Protein AF-A0A3D1P5U4-F1 (afdb_monomer_lite)

Radius of gyration: 12.39 Å; chains: 1; bounding box: 24×27×29 Å

Structure (mmCIF, N/CA/C/O backbone):
data_AF-A0A3D1P5U4-F1
#
_entry.id   AF-A0A3D1P5U4-F1
#
loop_
_atom_site.group_PDB
_atom_site.id
_atom_site.type_symbol
_atom_site.label_atom_id
_atom_site.label_alt_id
_atom_site.label_comp_id
_atom_site.label_asym_id
_atom_site.label_entity_id
_atom_site.label_seq_id
_atom_site.pdbx_PDB_ins_code
_atom_site.Cartn_x
_atom_site.Cartn_y
_atom_site.Cartn_z
_atom_site.occupancy
_atom_site.B_iso_or_equiv
_atom_site.auth_seq_id
_atom_site.auth_comp_id
_atom_site.auth_asym_id
_atom_site.auth_atom_id
_atom_site.pdbx_PDB_model_num
ATOM 1 N N . MET A 1 1 ? 10.233 -4.095 -4.254 1.00 89.88 1 MET A N 1
ATOM 2 C CA . MET A 1 1 ? 9.317 -5.245 -4.109 1.00 89.88 1 MET A CA 1
ATOM 3 C C . MET A 1 1 ? 8.102 -4.763 -3.338 1.00 89.88 1 MET A C 1
ATOM 5 O O . MET A 1 1 ? 8.279 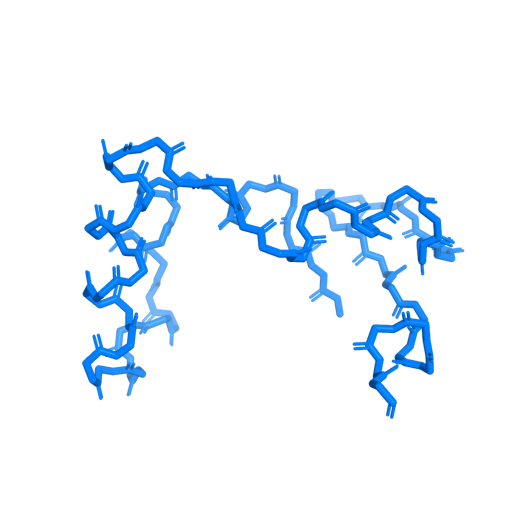-3.995 -2.401 1.00 89.88 1 MET A O 1
ATOM 9 N N . LEU A 1 2 ? 6.906 -5.146 -3.763 1.00 93.56 2 LEU A N 1
ATOM 10 C CA . LEU A 1 2 ? 5.626 -4.756 -3.179 1.00 93.56 2 LEU A CA 1
ATOM 11 C C . LEU A 1 2 ? 4.854 -6.025 -2.812 1.00 93.56 2 LEU A C 1
ATOM 13 O O . LEU A 1 2 ? 4.733 -6.911 -3.652 1.00 93.56 2 LEU A O 1
ATOM 17 N N . ASP A 1 3 ? 4.337 -6.112 -1.589 1.00 94.94 3 ASP A N 1
ATOM 18 C CA . ASP A 1 3 ? 3.402 -7.173 -1.199 1.00 94.94 3 ASP A CA 1
ATOM 19 C C . ASP A 1 3 ? 2.021 -6.893 -1.811 1.00 94.94 3 ASP A C 1
ATOM 21 O O . ASP A 1 3 ? 1.533 -5.759 -1.759 1.00 94.94 3 ASP A O 1
ATOM 25 N N . LYS A 1 4 ? 1.374 -7.907 -2.390 1.00 93.25 4 LYS A N 1
ATOM 26 C CA . LYS A 1 4 ? 0.042 -7.764 -2.998 1.00 93.25 4 LYS A CA 1
ATOM 27 C C . LYS A 1 4 ? -1.042 -7.374 -1.987 1.00 93.25 4 LYS A C 1
ATOM 29 O O . LYS A 1 4 ? -2.042 -6.780 -2.384 1.00 93.25 4 LYS A O 1
ATOM 34 N N . ALA A 1 5 ? -0.845 -7.656 -0.700 1.00 93.94 5 ALA A N 1
ATOM 35 C CA . ALA A 1 5 ? -1.766 -7.283 0.373 1.00 93.94 5 ALA A CA 1
ATOM 36 C C . ALA A 1 5 ? -1.511 -5.873 0.953 1.00 93.94 5 ALA A C 1
ATOM 38 O O . ALA A 1 5 ? -2.258 -5.429 1.830 1.00 93.94 5 ALA A O 1
ATOM 39 N N . ALA A 1 6 ? -0.498 -5.146 0.457 1.00 93.50 6 ALA A N 1
ATOM 40 C CA . ALA A 1 6 ? 0.012 -3.910 1.062 1.00 93.50 6 ALA A CA 1
ATOM 41 C C . ALA A 1 6 ? -0.996 -2.755 1.191 1.00 93.50 6 ALA A C 1
ATOM 43 O O . ALA A 1 6 ? -0.752 -1.818 1.948 1.00 93.50 6 ALA A O 1
ATOM 44 N N . PHE A 1 7 ? -2.112 -2.796 0.461 1.00 94.94 7 PHE A N 1
ATOM 45 C CA . PHE A 1 7 ? -3.091 -1.705 0.386 1.00 94.94 7 PHE A CA 1
ATOM 46 C C . PHE A 1 7 ? -4.339 -1.928 1.249 1.00 94.94 7 PHE A C 1
ATOM 48 O O . PHE A 1 7 ? -5.393 -1.369 0.958 1.00 94.94 7 PHE A O 1
ATOM 55 N N . THR A 1 8 ? -4.233 -2.738 2.303 1.00 96.38 8 THR A N 1
ATOM 56 C CA . THR A 1 8 ? -5.323 -2.961 3.263 1.00 96.38 8 THR A CA 1
ATOM 57 C C . THR A 1 8 ? -4.970 -2.378 4.633 1.00 96.38 8 THR A C 1
ATOM 59 O O . THR A 1 8 ? -3.807 -2.468 5.046 1.00 96.38 8 THR A O 1
ATOM 62 N N . PRO A 1 9 ? -5.937 -1.785 5.362 1.00 96.44 9 PRO A N 1
ATOM 63 C CA . PRO A 1 9 ? -5.711 -1.346 6.738 1.00 96.44 9 PRO A CA 1
ATOM 64 C C . PRO A 1 9 ? -5.156 -2.470 7.621 1.00 96.44 9 PRO A C 1
ATOM 66 O O . PRO A 1 9 ? -4.238 -2.244 8.408 1.00 96.44 9 PRO A O 1
ATOM 69 N N . GLU A 1 10 ? -5.674 -3.689 7.457 1.00 96.88 10 GLU A N 1
ATOM 70 C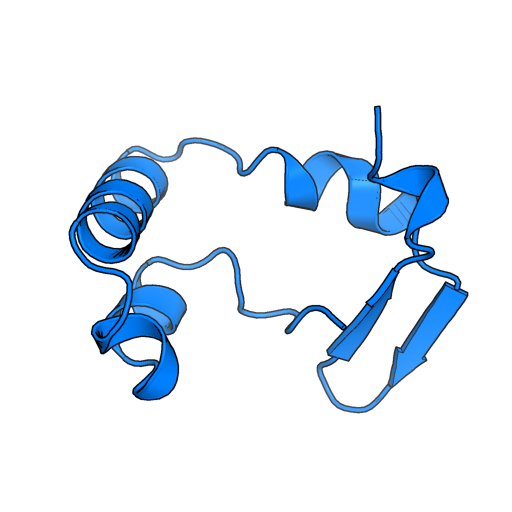 CA . GLU A 1 10 ? -5.318 -4.860 8.257 1.00 96.88 10 GLU A CA 1
ATOM 71 C C . GLU A 1 10 ? -3.863 -5.273 8.037 1.00 96.88 10 GLU A C 1
ATOM 73 O O . GLU A 1 10 ? -3.167 -5.590 9.005 1.00 96.88 10 GLU A O 1
ATOM 78 N N . TYR A 1 11 ? -3.380 -5.243 6.792 1.00 96.25 11 TYR A N 1
ATOM 79 C CA . TYR A 1 11 ? -1.978 -5.522 6.498 1.00 96.25 11 TYR A CA 1
ATOM 80 C C . TYR A 1 11 ? -1.074 -4.478 7.148 1.00 96.25 11 TYR A C 1
ATOM 82 O O . TYR A 1 11 ? -0.133 -4.835 7.855 1.00 96.25 11 TYR A O 1
ATOM 90 N N . VAL A 1 12 ? -1.373 -3.188 6.961 1.00 96.00 12 VAL A N 1
ATOM 91 C CA . VAL A 1 12 ? -0.531 -2.103 7.487 1.00 96.00 12 VAL A CA 1
ATOM 92 C C . VAL A 1 12 ? -0.496 -2.115 9.020 1.00 96.00 12 VAL A C 1
ATOM 94 O O . VAL A 1 12 ? 0.571 -1.932 9.606 1.00 96.00 12 VAL A O 1
ATOM 97 N N . ALA A 1 13 ? -1.629 -2.391 9.670 1.00 96.19 13 ALA A N 1
ATOM 98 C CA . ALA A 1 13 ? -1.737 -2.442 11.126 1.00 96.19 13 ALA A CA 1
ATOM 99 C C . ALA A 1 13 ? -0.995 -3.634 11.754 1.00 96.19 13 ALA A C 1
ATOM 101 O O . ALA A 1 13 ? -0.384 -3.489 12.815 1.00 96.19 13 ALA A O 1
ATOM 102 N N . ASN A 1 14 ? -1.035 -4.805 11.111 1.00 95.94 14 ASN A N 1
ATOM 103 C CA . ASN A 1 14 ? -0.458 -6.033 11.667 1.00 95.94 14 ASN A CA 1
ATOM 104 C C . ASN A 1 14 ? 0.990 -6.284 11.233 1.00 95.94 14 ASN A C 1
ATOM 106 O O . ASN A 1 14 ? 1.654 -7.161 11.792 1.00 95.94 14 ASN A O 1
ATOM 110 N N . ASN A 1 15 ? 1.511 -5.527 10.263 1.00 94.88 1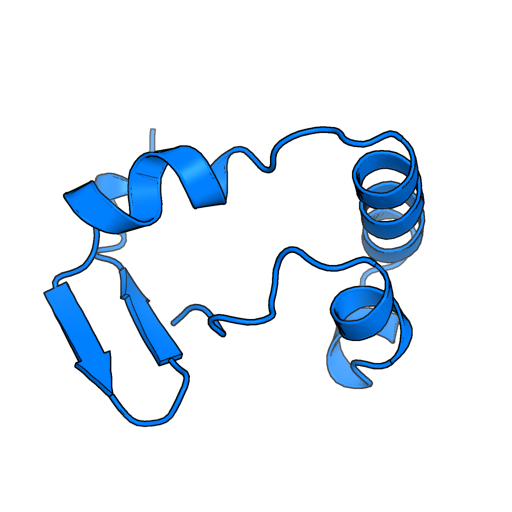5 ASN A N 1
ATOM 111 C CA . ASN A 1 15 ? 2.864 -5.750 9.790 1.00 94.88 15 ASN A CA 1
ATOM 112 C C . ASN A 1 15 ? 3.915 -5.192 10.763 1.00 94.88 15 ASN A C 1
ATOM 114 O O . ASN A 1 15 ? 4.071 -3.983 10.949 1.00 94.88 15 ASN A O 1
ATOM 118 N N . SER A 1 16 ? 4.677 -6.099 11.374 1.00 94.25 16 SER A N 1
ATOM 119 C CA . SER A 1 16 ? 5.605 -5.781 12.455 1.00 94.25 16 SER A CA 1
ATOM 120 C C . SER A 1 16 ? 6.694 -4.791 12.048 1.00 94.25 16 SER A C 1
ATOM 122 O O . SER A 1 16 ? 7.038 -3.935 12.866 1.00 94.25 16 SER A O 1
ATOM 124 N N . TRP A 1 17 ? 7.190 -4.865 10.807 1.00 94.00 17 TRP A N 1
ATOM 125 C CA . TRP A 1 17 ? 8.244 -3.972 10.319 1.00 94.00 17 TRP A CA 1
ATOM 126 C C . TRP A 1 17 ? 7.729 -2.553 10.046 1.00 94.00 17 TRP A C 1
ATOM 128 O O . TRP A 1 17 ? 8.519 -1.616 10.116 1.00 94.00 17 TRP A O 1
ATOM 138 N N . LEU A 1 18 ? 6.425 -2.360 9.805 1.00 95.75 18 LEU A N 1
ATOM 139 C CA . LEU A 1 18 ? 5.843 -1.032 9.569 1.00 95.75 18 LEU A CA 1
ATOM 140 C C . LEU A 1 18 ? 5.709 -0.203 10.852 1.00 95.75 18 LEU A C 1
ATOM 142 O O . LEU A 1 18 ? 5.656 1.025 10.794 1.00 95.75 18 LEU A O 1
ATOM 146 N N . ARG A 1 19 ? 5.719 -0.840 12.028 1.00 93.00 19 ARG A N 1
ATOM 147 C CA . ARG A 1 19 ? 5.581 -0.148 13.322 1.00 93.00 19 ARG A CA 1
ATOM 148 C C . ARG A 1 19 ? 6.682 0.878 13.600 1.00 93.00 19 ARG A C 1
ATOM 150 O O . ARG A 1 19 ? 6.447 1.795 14.376 1.00 93.00 19 ARG A O 1
ATOM 157 N N . GLN A 1 20 ? 7.849 0.746 12.970 1.00 96.38 20 GLN A N 1
ATOM 158 C CA . GLN A 1 20 ? 8.971 1.671 13.163 1.00 96.38 20 GLN A CA 1
ATOM 159 C C . GLN A 1 20 ? 8.819 3.005 12.408 1.00 96.38 20 GLN A C 1
ATOM 161 O O . GLN A 1 20 ? 9.517 3.957 12.734 1.00 96.38 20 GLN A O 1
ATOM 166 N N . TYR A 1 21 ? 7.912 3.101 11.428 1.00 96.06 21 TYR A N 1
ATOM 167 C CA . TYR A 1 21 ? 7.747 4.295 10.582 1.00 96.06 21 TYR A CA 1
ATOM 168 C C . TYR A 1 21 ? 6.628 5.222 11.069 1.00 96.06 21 TYR A C 1
ATOM 170 O O . TYR A 1 21 ? 5.898 5.808 10.272 1.00 96.06 21 TYR A O 1
ATOM 178 N N . GLN A 1 22 ? 6.451 5.348 12.384 1.00 95.19 22 GLN A N 1
ATOM 179 C CA . GLN A 1 22 ? 5.497 6.317 12.923 1.00 95.19 22 GLN A CA 1
ATOM 180 C C . GLN A 1 22 ? 6.003 7.757 12.718 1.00 95.19 22 GLN A C 1
ATOM 182 O O . GLN A 1 22 ? 7.207 7.989 12.836 1.00 95.19 22 GLN A O 1
ATOM 187 N N . PRO A 1 23 ? 5.111 8.724 12.415 1.00 96.94 23 PRO A N 1
ATOM 188 C CA . PRO A 1 23 ? 3.641 8.614 12.384 1.00 96.94 23 PRO A CA 1
ATOM 189 C C . PRO A 1 23 ? 3.048 8.117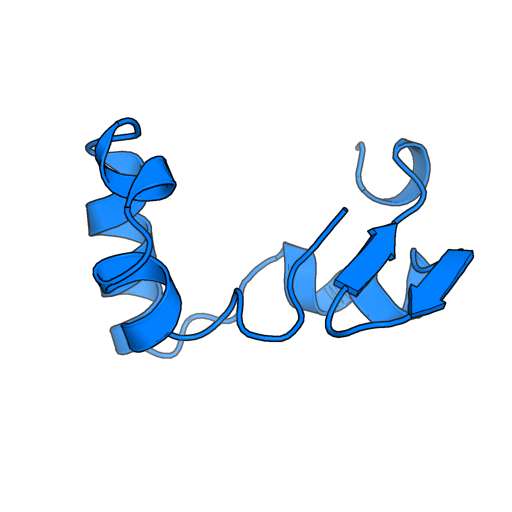 11.051 1.00 96.94 23 PRO A C 1
ATOM 191 O O . PRO A 1 23 ? 1.848 7.853 10.976 1.00 96.94 23 PRO A O 1
ATOM 194 N N . ALA A 1 24 ? 3.866 7.953 10.006 1.00 97.12 24 ALA A N 1
ATOM 195 C CA . ALA A 1 24 ? 3.398 7.649 8.652 1.00 97.12 24 ALA A CA 1
ATOM 196 C C . ALA A 1 24 ? 2.560 6.360 8.572 1.00 97.12 24 ALA A C 1
ATOM 198 O O . ALA A 1 24 ? 1.593 6.297 7.816 1.00 97.12 24 ALA A O 1
ATOM 199 N N . THR A 1 25 ? 2.877 5.344 9.378 1.00 97.00 25 THR A N 1
ATOM 200 C CA . THR A 1 25 ? 2.083 4.105 9.442 1.00 97.00 25 THR A CA 1
ATOM 201 C C . THR A 1 25 ? 0.673 4.347 9.986 1.00 97.00 25 THR A C 1
ATOM 203 O O . THR A 1 25 ? -0.288 3.824 9.424 1.00 97.00 25 THR A O 1
ATOM 206 N N . ALA A 1 26 ? 0.513 5.151 11.043 1.00 97.62 26 ALA A N 1
ATOM 207 C CA . ALA A 1 26 ? -0.810 5.492 11.571 1.00 97.62 26 ALA A CA 1
ATOM 208 C C . ALA A 1 26 ? -1.626 6.328 10.571 1.00 97.62 26 ALA A C 1
ATOM 210 O O . ALA A 1 26 ? -2.812 6.065 10.365 1.00 97.62 26 ALA A O 1
ATOM 211 N N . GLU A 1 27 ? -0.983 7.285 9.901 1.00 98.00 27 GLU A N 1
ATOM 212 C CA . GLU A 1 27 ? -1.616 8.089 8.850 1.00 98.00 27 GLU A CA 1
ATOM 213 C C . GLU A 1 27 ? -2.063 7.224 7.665 1.00 98.00 27 GLU A C 1
ATOM 215 O O . GLU A 1 27 ? -3.192 7.359 7.190 1.00 98.00 27 GLU A O 1
ATOM 220 N N . ALA A 1 28 ? -1.222 6.285 7.224 1.00 97.00 28 ALA A N 1
ATOM 221 C CA . ALA A 1 28 ? -1.558 5.357 6.150 1.00 97.00 28 ALA A CA 1
ATOM 222 C C . ALA A 1 28 ? -2.785 4.498 6.496 1.00 97.00 28 ALA A C 1
ATOM 224 O O . ALA A 1 28 ? -3.681 4.366 5.664 1.00 97.00 28 ALA A O 1
ATOM 225 N N . ILE A 1 29 ? -2.875 3.972 7.724 1.00 97.69 29 ILE A N 1
ATOM 226 C CA . ILE A 1 29 ? -4.049 3.214 8.192 1.00 97.69 29 ILE A CA 1
ATOM 227 C C . ILE A 1 29 ? -5.309 4.083 8.129 1.00 97.69 29 ILE A C 1
ATOM 229 O O . ILE A 1 29 ? -6.320 3.648 7.578 1.00 97.69 29 ILE A O 1
ATOM 233 N N . ALA A 1 30 ? -5.245 5.318 8.636 1.00 98.19 30 ALA A N 1
ATOM 234 C CA . ALA A 1 30 ? -6.387 6.231 8.633 1.00 98.19 30 ALA A CA 1
ATOM 235 C C . ALA A 1 30 ? -6.854 6.570 7.206 1.00 98.19 30 ALA A C 1
ATOM 237 O O . ALA A 1 30 ? -8.054 6.566 6.929 1.00 98.19 30 ALA A O 1
ATOM 238 N N . LEU A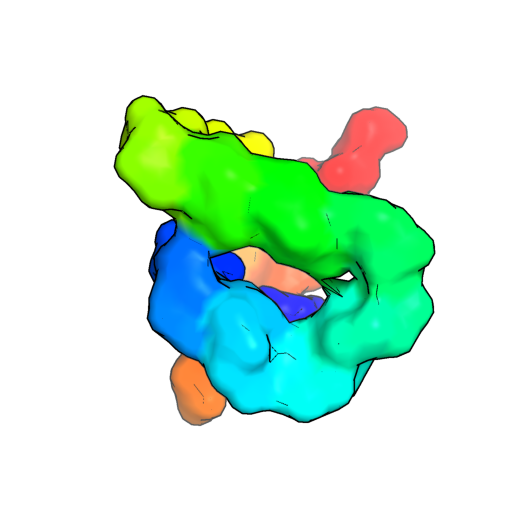 1 31 ? -5.922 6.820 6.282 1.00 97.88 31 LEU A N 1
ATOM 239 C CA . LEU A 1 31 ? -6.240 7.088 4.876 1.00 97.88 31 LEU A CA 1
ATOM 240 C C . LEU A 1 31 ? -6.881 5.869 4.196 1.00 97.88 31 LEU A C 1
ATOM 242 O O . LEU A 1 31 ? -7.873 6.021 3.481 1.00 97.88 31 LEU A O 1
ATOM 246 N N . LEU A 1 32 ? -6.361 4.665 4.448 1.00 97.19 32 LEU A N 1
ATOM 247 C CA . LEU A 1 32 ? -6.920 3.423 3.909 1.00 97.19 32 LEU A CA 1
ATOM 248 C C . LEU A 1 32 ? -8.333 3.153 4.449 1.00 97.19 32 LEU A C 1
ATOM 250 O O . LEU A 1 32 ? -9.221 2.803 3.675 1.00 97.19 32 LEU A O 1
ATOM 254 N N . GLN A 1 33 ? -8.579 3.388 5.742 1.00 97.56 33 GLN A N 1
ATOM 255 C CA . GLN A 1 33 ? -9.913 3.265 6.351 1.00 97.56 33 GLN A CA 1
ATOM 256 C C . GLN A 1 33 ? -10.927 4.265 5.775 1.00 97.56 33 GLN A C 1
ATOM 258 O O . GLN A 1 33 ? -12.115 3.965 5.694 1.00 97.56 33 GLN A O 1
ATOM 263 N N . GLN A 1 34 ? -10.466 5.436 5.329 1.00 97.62 34 GLN A N 1
ATOM 264 C CA . GLN A 1 34 ? -11.290 6.427 4.624 1.00 97.62 34 GLN A CA 1
ATOM 265 C C . GLN A 1 34 ? -11.538 6.070 3.146 1.00 97.62 34 GLN A C 1
ATOM 267 O O . GLN A 1 34 ? -12.168 6.847 2.427 1.00 97.62 34 GLN A O 1
ATOM 272 N N . GLY A 1 35 ? -11.022 4.935 2.660 1.00 96.19 35 GLY A N 1
ATOM 273 C CA . GLY A 1 35 ? -11.154 4.513 1.266 1.00 96.19 35 GLY A CA 1
ATOM 274 C C . GLY A 1 35 ? -10.270 5.299 0.293 1.00 96.19 35 GLY A C 1
ATOM 275 O O . GLY A 1 35 ? -10.531 5.300 -0.912 1.00 96.19 35 GLY A O 1
ATOM 276 N N . LYS A 1 36 ? -9.228 5.992 0.777 1.00 97.25 36 LYS A N 1
ATOM 277 C CA . LYS A 1 36 ? -8.269 6.664 -0.110 1.00 97.25 36 LYS A CA 1
ATOM 278 C C . LYS A 1 36 ? -7.476 5.620 -0.890 1.00 97.25 36 LYS A C 1
ATOM 280 O O . LYS A 1 36 ? -6.896 4.705 -0.315 1.00 97.25 36 LYS A O 1
ATOM 285 N N . ILE A 1 37 ? -7.4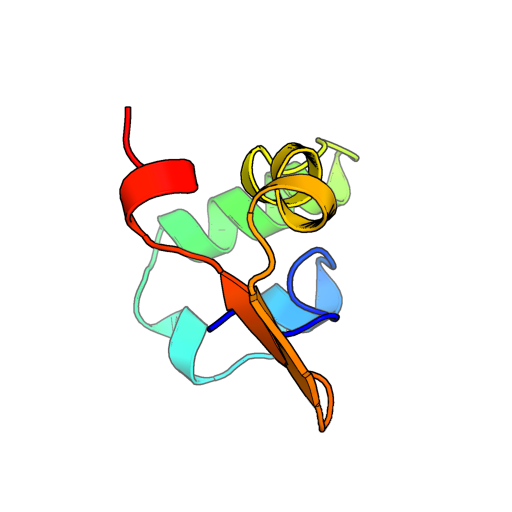17 5.802 -2.206 1.00 95.69 37 ILE A N 1
ATOM 286 C CA . ILE A 1 37 ? -6.685 4.913 -3.112 1.00 95.69 37 ILE A CA 1
ATOM 287 C C . ILE A 1 37 ? -5.185 5.248 -3.034 1.00 95.69 37 ILE A C 1
ATOM 289 O O . ILE A 1 37 ? -4.816 6.392 -3.317 1.00 95.69 37 ILE A O 1
ATOM 293 N N . PRO A 1 38 ? -4.304 4.294 -2.676 1.00 95.00 38 PRO A N 1
ATOM 294 C CA . PRO A 1 38 ? -2.864 4.538 -2.623 1.00 95.00 38 PRO A CA 1
ATOM 295 C C . PRO A 1 38 ? -2.285 4.906 -3.990 1.00 95.00 38 PRO A C 1
ATOM 297 O O . PRO A 1 38 ? -2.545 4.231 -4.979 1.00 95.00 38 PRO A O 1
ATOM 300 N N . ALA A 1 39 ? -1.420 5.921 -4.053 1.00 93.19 39 ALA A N 1
ATOM 301 C CA . ALA A 1 39 ? -0.789 6.328 -5.315 1.00 93.19 39 ALA A CA 1
ATOM 302 C C . ALA A 1 39 ? -0.027 5.174 -5.993 1.00 93.19 39 ALA A C 1
ATOM 304 O O . ALA A 1 39 ? -0.060 5.027 -7.212 1.00 93.19 39 ALA A O 1
ATOM 305 N N . LEU A 1 40 ? 0.616 4.315 -5.193 1.00 93.25 40 LEU A N 1
ATOM 306 C CA . LEU A 1 40 ? 1.374 3.180 -5.706 1.00 93.25 40 LEU A CA 1
ATOM 307 C C . LEU A 1 40 ? 0.478 2.132 -6.388 1.00 93.25 40 LEU A C 1
ATOM 309 O O . LEU A 1 40 ? 0.938 1.506 -7.338 1.00 93.25 40 LEU A O 1
ATOM 313 N N . SER A 1 41 ? -0.789 1.965 -5.973 1.00 94.00 41 SER A N 1
ATOM 314 C CA . SER A 1 41 ? -1.693 0.966 -6.571 1.00 94.00 41 SER A CA 1
ATOM 315 C C . SER A 1 41 ? -2.046 1.294 -8.026 1.00 94.00 41 SER A C 1
ATOM 317 O O . SER A 1 41 ? -2.243 0.389 -8.830 1.00 94.00 41 SER A O 1
ATOM 319 N N . GLN A 1 42 ? -2.034 2.580 -8.387 1.00 93.44 42 GLN A N 1
ATOM 320 C CA . GLN A 1 42 ? -2.368 3.073 -9.728 1.00 93.44 42 GLN A CA 1
ATOM 321 C C . GLN A 1 42 ? -1.280 2.804 -10.773 1.00 93.44 42 GLN A C 1
ATOM 323 O O . GLN A 1 42 ? -1.524 2.940 -11.970 1.00 93.44 42 GLN A O 1
ATOM 328 N N . VAL A 1 43 ? -0.069 2.452 -10.336 1.00 94.25 43 VAL A N 1
ATOM 329 C CA . VAL A 1 43 ? 1.081 2.251 -11.226 1.00 94.25 43 VAL A CA 1
ATOM 330 C C . VAL A 1 43 ? 1.597 0.815 -11.223 1.00 94.25 43 VAL A C 1
ATOM 332 O O . VAL A 1 43 ? 2.465 0.507 -12.034 1.00 94.25 43 VAL A O 1
ATOM 335 N N . VAL A 1 44 ? 1.068 -0.069 -10.362 1.00 94.06 44 VAL A N 1
ATOM 336 C CA . VAL A 1 44 ? 1.528 -1.468 -10.238 1.00 94.06 44 VAL A CA 1
ATOM 337 C C . VAL A 1 44 ? 1.516 -2.172 -11.588 1.00 94.06 44 VAL A C 1
ATOM 339 O O . VAL A 1 44 ? 2.552 -2.678 -12.002 1.00 94.06 44 VAL A O 1
ATOM 342 N N . GLU A 1 45 ? 0.387 -2.143 -12.297 1.00 92.56 45 GLU A N 1
ATOM 343 C CA . GLU A 1 45 ? 0.222 -2.852 -13.573 1.00 92.56 45 GLU A CA 1
ATOM 344 C C . GLU A 1 45 ? 1.234 -2.387 -14.628 1.00 92.56 45 GLU A C 1
ATOM 346 O O . GLU A 1 45 ? 1.854 -3.199 -15.308 1.00 92.56 45 GLU A O 1
ATOM 351 N N . ARG A 1 46 ? 1.469 -1.073 -14.715 1.00 94.75 46 ARG A N 1
ATOM 352 C CA . ARG A 1 46 ? 2.413 -0.489 -15.678 1.00 94.75 46 ARG A CA 1
ATOM 353 C C . ARG A 1 46 ? 3.875 -0.701 -15.282 1.00 94.75 46 ARG A C 1
ATOM 355 O O . ARG A 1 46 ? 4.737 -0.805 -16.149 1.00 94.75 46 ARG A O 1
ATOM 362 N N . CYS A 1 47 ? 4.172 -0.676 -13.986 1.00 95.38 47 CYS A N 1
ATOM 363 C CA . CYS A 1 47 ? 5.541 -0.675 -13.474 1.00 95.38 47 CYS A CA 1
ATOM 364 C C . CYS A 1 47 ? 6.049 -2.060 -13.069 1.00 95.38 47 CYS A C 1
ATOM 366 O O . CYS A 1 47 ? 7.229 -2.196 -12.740 1.00 95.38 47 CYS A O 1
ATOM 368 N N . GLN A 1 48 ? 5.192 -3.076 -13.081 1.00 95.44 48 GLN A N 1
ATOM 369 C CA . GLN A 1 48 ? 5.554 -4.452 -12.788 1.00 95.44 48 GLN A CA 1
ATOM 370 C C . GLN A 1 48 ? 6.484 -5.029 -13.858 1.00 95.44 48 GLN A C 1
ATOM 372 O O . GLN A 1 48 ? 6.201 -4.987 -15.051 1.00 95.44 48 GLN A O 1
ATOM 377 N N . VAL A 1 49 ? 7.583 -5.627 -13.407 1.00 95.81 49 VAL A N 1
ATOM 378 C CA . VAL A 1 49 ? 8.514 -6.395 -14.252 1.00 95.81 49 VAL A CA 1
ATOM 379 C C . VAL A 1 49 ? 8.527 -7.879 -13.904 1.00 95.81 49 VAL A C 1
ATOM 381 O O . VAL A 1 49 ? 8.996 -8.691 -14.696 1.00 95.81 49 VAL A O 1
ATOM 384 N N . PHE A 1 50 ? 8.020 -8.245 -12.724 1.00 94.88 50 PHE A N 1
ATOM 385 C CA . PHE A 1 50 ? 7.949 -9.628 -12.270 1.00 94.88 50 PHE A CA 1
ATOM 386 C C . PHE A 1 50 ? 6.878 -9.803 -11.189 1.00 94.88 50 PHE A C 1
ATOM 388 O O . PHE A 1 50 ? 6.667 -8.902 -10.378 1.00 94.88 50 PHE A O 1
ATOM 395 N N . ASP A 1 51 ? 6.239 -10.971 -11.161 1.00 93.62 51 ASP A N 1
ATOM 396 C CA . ASP A 1 51 ? 5.223 -11.355 -10.176 1.00 93.62 51 ASP A CA 1
ATOM 397 C C . ASP A 1 51 ? 5.419 -12.821 -9.771 1.00 93.62 51 ASP A C 1
ATOM 399 O O . ASP A 1 51 ? 5.318 -13.721 -10.612 1.00 93.62 51 ASP A O 1
ATOM 403 N N . ARG A 1 52 ? 5.703 -13.042 -8.481 1.00 91.50 52 ARG A N 1
ATOM 404 C CA . ARG A 1 52 ? 5.795 -14.362 -7.841 1.00 91.50 52 ARG A CA 1
ATOM 405 C C . ARG A 1 52 ? 5.515 -14.273 -6.344 1.00 91.50 52 ARG A C 1
ATOM 407 O O . ARG A 1 52 ? 5.819 -13.272 -5.705 1.00 91.50 52 ARG A O 1
ATOM 414 N N . ASP A 1 53 ? 4.986 -15.364 -5.792 1.00 86.81 53 ASP A N 1
ATOM 415 C CA . ASP A 1 53 ? 4.960 -15.653 -4.351 1.00 86.81 53 ASP A CA 1
ATOM 416 C C . ASP A 1 53 ? 4.364 -14.541 -3.470 1.00 86.81 53 ASP A C 1
ATOM 418 O O . ASP A 1 53 ? 4.885 -14.219 -2.410 1.00 86.81 53 ASP A O 1
ATOM 422 N N . GLY A 1 54 ? 3.261 -13.930 -3.917 1.00 91.31 54 GLY A N 1
ATOM 423 C CA . GLY A 1 54 ? 2.587 -12.858 -3.169 1.00 91.31 54 GLY A CA 1
ATOM 424 C C . GLY A 1 54 ? 3.250 -11.483 -3.295 1.00 91.31 54 GLY A C 1
ATOM 425 O O . GLY A 1 54 ? 2.728 -10.507 -2.761 1.00 91.31 54 GLY A O 1
ATOM 426 N N . PHE A 1 55 ? 4.333 -11.378 -4.066 1.00 94.44 55 PHE A N 1
ATOM 427 C CA . PHE A 1 55 ? 5.056 -10.139 -4.304 1.00 94.44 55 PHE A CA 1
ATOM 428 C C . PHE A 1 55 ? 5.051 -9.728 -5.774 1.00 94.44 55 PHE A C 1
ATOM 430 O O . PHE A 1 55 ? 5.046 -10.545 -6.696 1.00 94.44 55 PHE A O 1
ATOM 437 N N . VAL A 1 56 ? 5.129 -8.419 -5.979 1.00 95.19 56 VAL A N 1
ATOM 438 C CA . VAL A 1 56 ? 5.337 -7.788 -7.277 1.00 95.19 56 VAL A CA 1
ATOM 439 C C . VAL A 1 56 ? 6.649 -7.011 -7.249 1.00 95.19 56 VAL A C 1
ATOM 441 O O . VAL A 1 56 ? 6.926 -6.222 -6.337 1.00 95.19 56 VAL A O 1
ATOM 444 N N . ILE A 1 57 ? 7.489 -7.216 -8.259 1.00 94.69 57 ILE A N 1
ATOM 445 C CA . ILE A 1 57 ? 8.684 -6.403 -8.479 1.00 94.69 57 ILE A CA 1
ATOM 446 C C . ILE A 1 57 ? 8.311 -5.265 -9.415 1.00 94.69 57 ILE A C 1
ATOM 448 O O . ILE A 1 57 ? 7.922 -5.489 -10.559 1.00 94.69 57 ILE A O 1
ATOM 452 N N . LEU A 1 58 ? 8.454 -4.042 -8.910 1.00 94.81 58 LEU A N 1
ATOM 453 C CA . LEU A 1 58 ? 8.256 -2.818 -9.670 1.00 94.81 58 LEU A CA 1
ATOM 454 C C . LEU A 1 58 ? 9.609 -2.274 -10.127 1.00 94.81 58 LEU A C 1
ATOM 456 O O . LEU A 1 58 ? 10.555 -2.228 -9.334 1.00 94.81 58 LEU A O 1
ATOM 460 N N . LYS A 1 59 ? 9.687 -1.834 -11.382 1.00 95.31 59 LYS A N 1
ATOM 461 C CA . LYS A 1 59 ? 10.829 -1.086 -11.910 1.00 95.31 59 LYS A CA 1
ATOM 462 C C . LYS A 1 59 ? 10.910 0.275 -11.214 1.00 95.31 59 LYS A C 1
ATOM 464 O O . LYS A 1 59 ? 9.951 1.045 -11.262 1.00 95.31 59 LYS A O 1
ATOM 469 N N . ALA A 1 60 ? 12.036 0.572 -10.566 1.00 93.38 60 ALA A N 1
ATOM 470 C CA . ALA A 1 60 ? 12.178 1.756 -9.715 1.00 93.38 60 ALA A CA 1
ATOM 471 C C . ALA A 1 60 ? 12.023 3.063 -10.506 1.00 93.38 60 ALA A C 1
ATOM 473 O O . ALA A 1 60 ? 11.324 3.974 -10.068 1.00 93.38 60 ALA A O 1
ATOM 474 N N . GLU A 1 61 ? 12.580 3.123 -11.716 1.00 94.25 61 GLU A N 1
ATOM 475 C CA . GLU A 1 61 ? 12.484 4.300 -12.586 1.00 94.25 61 GLU A CA 1
ATOM 476 C C . GLU A 1 61 ? 11.044 4.581 -13.038 1.00 94.25 61 GLU A C 1
ATOM 478 O O . GLU A 1 61 ? 10.742 5.687 -13.461 1.00 94.25 61 GLU A O 1
ATOM 483 N N . CYS A 1 62 ? 10.144 3.596 -12.950 1.00 93.19 62 CYS A N 1
ATOM 484 C CA . CYS A 1 62 ? 8.741 3.757 -13.334 1.00 93.19 62 CYS A CA 1
ATOM 485 C C . CYS A 1 62 ? 7.886 4.416 -12.239 1.00 93.19 62 CYS A C 1
ATOM 487 O O . CYS A 1 62 ? 6.837 4.991 -12.539 1.00 93.19 62 CYS A O 1
ATOM 489 N N . ILE A 1 63 ? 8.320 4.314 -10.977 1.00 91.44 63 ILE A N 1
ATOM 490 C CA . ILE A 1 63 ? 7.639 4.904 -9.814 1.00 91.44 63 ILE A CA 1
ATOM 491 C C . ILE A 1 63 ? 8.332 6.172 -9.307 1.00 91.44 63 ILE A C 1
ATOM 493 O O . ILE A 1 63 ? 7.780 6.871 -8.458 1.00 91.44 63 ILE A O 1
ATOM 497 N N . ASN A 1 64 ? 9.529 6.461 -9.816 1.00 85.19 64 ASN A N 1
ATOM 498 C CA . ASN A 1 64 ? 10.216 7.715 -9.567 1.00 85.19 64 ASN A CA 1
ATOM 499 C C . ASN A 1 64 ? 9.614 8.814 -10.457 1.00 85.19 64 ASN A C 1
ATOM 501 O O . ASN A 1 64 ? 9.259 8.550 -11.607 1.00 85.19 64 ASN A O 1
ATOM 505 N N . LYS A 1 65 ? 9.468 10.022 -9.910 1.00 60.06 65 LYS A N 1
ATOM 506 C CA . LYS A 1 65 ? 9.115 11.208 -10.702 1.00 60.06 65 LYS A CA 1
ATOM 507 C C . LYS A 1 65 ? 10.332 11.741 -11.441 1.00 60.06 65 LYS A C 1
ATOM 509 O O . LYS A 1 65 ? 11.434 11.681 -10.851 1.00 60.06 65 LYS A O 1
#

Foldseek 3Di:
DDFLCNLALVCLVPPPVNVVPPPVSVVSSVCSVVVNDDPVVVCQVVQFPDDDDRDTDGDPVSPDD

Sequence (65 aa):
MLDKAAFTPEYVANNSWLRQYQPATAEAIALLQQGKIPALSQVVERCQVFDRDGFVILKAECINK

pLDDT: mean 94.27, std 4.89, range [60.06, 98.19]

Secondary structure (DSSP, 8-state):
-EETTTTSHHHHHH-GGGGGSTTHHHHHHHHHHTTPPPGGGGTHHHHEEEEETTEEEEPHHHH--